Protein AF-W4V6Q7-F1 (afdb_monomer_lite)

Organism: NCBI:txid1294263

Structure (mmCIF, N/CA/C/O backbone):
data_AF-W4V6Q7-F1
#
_entry.id   AF-W4V6Q7-F1
#
loop_
_atom_site.group_PDB
_atom_site.id
_atom_site.type_symbol
_atom_site.label_atom_id
_atom_site.label_alt_id
_atom_site.label_comp_id
_atom_site.label_asym_id
_atom_site.label_entity_id
_atom_site.label_seq_id
_atom_site.pdbx_PDB_ins_code
_atom_site.Cartn_x
_atom_site.Cartn_y
_atom_site.Cartn_z
_atom_site.occupancy
_atom_site.B_iso_or_equiv
_atom_site.auth_seq_id
_atom_site.auth_comp_id
_atom_site.auth_asym_id
_atom_site.auth_atom_id
_atom_site.pdbx_PDB_model_num
ATOM 1 N N . MET A 1 1 ? 5.936 9.365 1.065 1.00 53.38 1 MET A N 1
ATOM 2 C CA . MET A 1 1 ? 4.596 8.829 1.411 1.00 53.38 1 MET A CA 1
ATOM 3 C C . MET A 1 1 ? 3.678 10.011 1.688 1.00 53.38 1 MET A C 1
ATOM 5 O O . MET A 1 1 ? 4.087 10.889 2.436 1.00 53.38 1 MET A O 1
ATOM 9 N N . MET A 1 2 ? 2.528 10.118 1.012 1.00 54.78 2 MET A N 1
ATOM 10 C CA . MET A 1 2 ? 1.636 11.269 1.183 1.00 54.78 2 MET A CA 1
ATOM 11 C C . MET A 1 2 ? 0.735 11.016 2.389 1.00 54.78 2 MET A C 1
ATOM 13 O O . MET A 1 2 ? -0.031 10.058 2.404 1.00 54.78 2 MET A O 1
ATOM 17 N N . TYR A 1 3 ? 0.857 11.865 3.404 1.00 64.44 3 TYR A N 1
ATOM 18 C CA . TYR A 1 3 ? -0.035 11.865 4.551 1.00 64.44 3 TYR A CA 1
ATOM 19 C C . TYR A 1 3 ? -0.760 13.193 4.582 1.00 64.44 3 TYR A C 1
ATOM 21 O O . TYR A 1 3 ? -0.134 14.250 4.492 1.00 64.44 3 TYR A O 1
ATOM 29 N N . ILE A 1 4 ? -2.073 13.140 4.754 1.00 65.94 4 ILE A N 1
ATOM 30 C CA . ILE A 1 4 ? -2.846 14.342 5.036 1.00 65.94 4 ILE A CA 1
ATOM 31 C C . ILE A 1 4 ? -3.014 14.415 6.546 1.00 65.94 4 ILE A C 1
ATOM 33 O O . ILE A 1 4 ? -3.521 13.481 7.176 1.00 65.94 4 ILE A O 1
ATOM 37 N N . LYS A 1 5 ? -2.567 15.526 7.134 1.00 77.50 5 LYS A N 1
ATOM 38 C CA . LYS A 1 5 ? -2.878 15.844 8.524 1.00 77.50 5 LYS A CA 1
ATOM 39 C C . LYS A 1 5 ? -4.375 16.133 8.608 1.00 77.50 5 LYS A C 1
ATOM 41 O O . LYS A 1 5 ? -4.856 17.073 7.983 1.00 77.50 5 LYS A O 1
ATOM 46 N N . ALA A 1 6 ? -5.093 15.335 9.382 1.00 77.88 6 ALA A N 1
ATOM 47 C CA . ALA A 1 6 ? -6.516 15.504 9.632 1.00 77.88 6 ALA A CA 1
ATOM 48 C C . ALA A 1 6 ? -6.781 15.622 11.133 1.00 77.88 6 ALA A C 1
ATOM 50 O O . ALA A 1 6 ? -5.954 15.227 11.955 1.00 77.88 6 ALA A O 1
ATOM 51 N N . ILE A 1 7 ? -7.949 16.148 11.496 1.00 83.62 7 ILE A N 1
ATOM 52 C CA . ILE A 1 7 ? -8.438 16.137 12.874 1.00 83.62 7 ILE A CA 1
ATOM 53 C C . ILE A 1 7 ? -9.648 15.209 12.915 1.00 83.62 7 ILE A C 1
ATOM 55 O O . ILE A 1 7 ? -10.677 15.510 12.318 1.00 83.62 7 ILE A O 1
ATOM 59 N N . ILE A 1 8 ? -9.524 14.079 13.611 1.00 79.69 8 ILE A N 1
ATOM 60 C CA . ILE A 1 8 ? -10.629 13.141 13.854 1.00 79.69 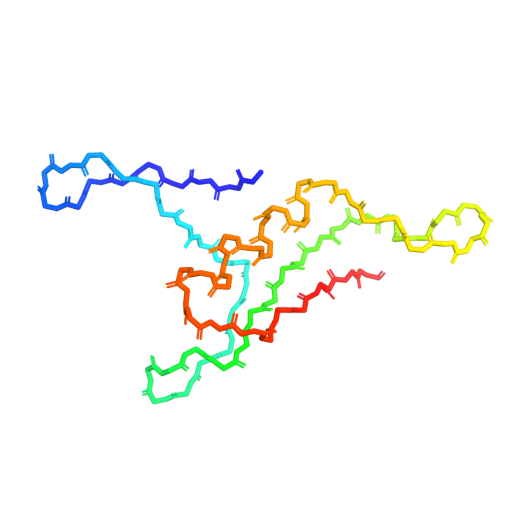8 ILE A CA 1
ATOM 61 C C . ILE A 1 8 ? -10.870 13.107 15.359 1.00 79.69 8 ILE A C 1
ATOM 63 O O . ILE A 1 8 ? -9.940 12.877 16.131 1.00 79.69 8 ILE A O 1
ATOM 67 N N . ASN A 1 9 ? -12.109 13.369 15.784 1.00 86.25 9 ASN A N 1
ATOM 68 C CA . ASN A 1 9 ? -12.502 13.429 17.198 1.00 86.25 9 ASN A CA 1
ATOM 69 C C . ASN A 1 9 ? -11.594 14.351 18.041 1.00 86.25 9 ASN A C 1
ATOM 71 O O . ASN A 1 9 ? -11.180 13.998 19.144 1.00 86.25 9 ASN A O 1
ATOM 75 N N . GLY A 1 10 ? -11.220 15.512 17.491 1.00 88.88 10 GLY A N 1
ATOM 76 C CA . GLY A 1 10 ? -10.363 16.496 18.166 1.00 88.88 10 GLY A CA 1
ATOM 77 C C . GLY A 1 10 ? -8.878 16.120 18.259 1.00 88.88 10 GLY A C 1
ATOM 78 O O . GLY A 1 10 ? -8.103 16.871 18.846 1.00 88.88 10 GLY A O 1
ATOM 79 N N . LYS A 1 11 ? -8.450 14.992 17.676 1.00 88.00 11 LYS A N 1
ATOM 80 C CA . LYS A 1 11 ? -7.046 14.559 17.663 1.00 88.00 11 LYS A CA 1
ATOM 81 C C . LYS A 1 11 ? -6.439 14.696 16.275 1.00 88.00 11 LYS A C 1
ATOM 83 O O . LYS A 1 11 ? -7.046 14.291 15.285 1.00 88.00 11 LYS A O 1
ATOM 88 N N . ASN A 1 12 ? -5.211 15.214 16.225 1.00 84.19 12 ASN A N 1
ATOM 89 C CA . ASN A 1 12 ? -4.397 15.160 15.015 1.00 84.19 12 ASN A CA 1
ATOM 90 C C . ASN A 1 12 ? -4.154 13.696 14.646 1.00 84.19 12 ASN A C 1
ATOM 92 O O . ASN A 1 12 ? -3.669 12.915 15.464 1.00 84.19 12 ASN A O 1
ATOM 96 N N . THR A 1 13 ? -4.477 13.347 13.413 1.00 79.19 13 THR A N 1
ATOM 97 C CA . THR A 1 13 ? -4.253 12.024 12.852 1.00 79.19 13 THR 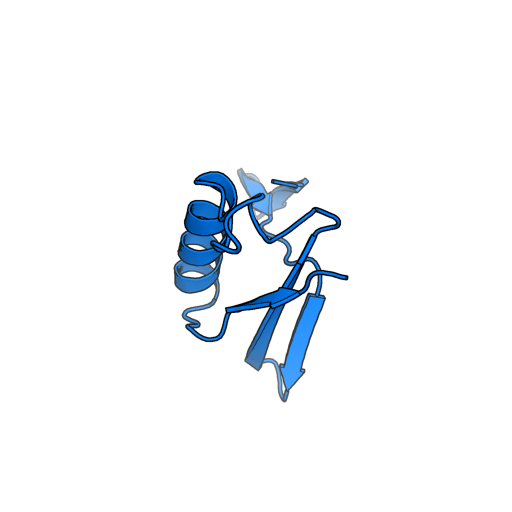A CA 1
ATOM 98 C C . THR A 1 13 ? -3.649 12.148 11.463 1.00 79.19 13 THR A C 1
ATOM 100 O O . THR A 1 13 ? -3.827 13.157 10.775 1.00 79.19 13 THR A O 1
ATOM 103 N N . PHE A 1 14 ? -2.929 11.113 11.052 1.00 79.00 14 PHE A N 1
ATOM 104 C CA . PHE A 1 14 ? -2.451 10.981 9.688 1.00 79.00 14 PHE A CA 1
ATOM 105 C C . PHE A 1 14 ? -3.413 10.075 8.932 1.00 79.00 14 PHE A C 1
ATOM 107 O O . PHE A 1 14 ? -3.587 8.906 9.280 1.00 79.00 14 PHE A O 1
ATOM 114 N N . LEU A 1 15 ? -4.046 10.618 7.895 1.00 74.50 15 LEU A N 1
ATOM 115 C CA . LEU A 1 15 ? -4.826 9.804 6.975 1.00 74.50 15 LEU A CA 1
ATOM 116 C C . LEU A 1 15 ? -3.872 9.099 6.015 1.00 74.50 15 LEU A C 1
ATOM 118 O O . LEU A 1 15 ? -3.162 9.744 5.243 1.00 74.50 15 LEU A O 1
ATOM 122 N N . LEU A 1 16 ? -3.879 7.769 6.077 1.00 76.62 16 LEU A N 1
ATOM 123 C CA . LEU A 1 16 ? -3.330 6.919 5.031 1.00 76.62 16 LEU A CA 1
ATOM 124 C C . LEU A 1 16 ? -4.363 6.793 3.919 1.00 76.62 16 LEU A C 1
ATOM 126 O O . LEU A 1 16 ? -5.426 6.206 4.124 1.00 76.62 16 LEU A O 1
ATOM 130 N N . ILE A 1 17 ? -4.031 7.348 2.760 1.00 80.88 17 ILE A N 1
ATOM 131 C CA . ILE A 1 17 ? -4.882 7.331 1.576 1.00 80.88 17 ILE A CA 1
ATOM 132 C C . ILE A 1 17 ? -4.112 6.585 0.482 1.00 80.88 17 ILE A C 1
ATOM 134 O O . ILE A 1 17 ? -3.029 7.042 0.114 1.00 80.88 17 ILE A O 1
ATOM 138 N N . PRO A 1 18 ? -4.610 5.432 0.000 1.00 81.25 18 PRO A N 1
ATOM 139 C CA . PRO A 1 18 ? -4.007 4.751 -1.139 1.00 81.25 18 PRO A CA 1
ATOM 140 C C . PRO A 1 18 ? -4.196 5.565 -2.423 1.00 81.25 18 PRO A C 1
ATOM 142 O O . PRO A 1 18 ? -5.178 6.296 -2.542 1.00 81.25 18 PRO A O 1
ATOM 145 N N . ASP A 1 19 ? -3.304 5.391 -3.402 1.00 84.69 19 ASP A N 1
ATOM 146 C CA . ASP A 1 19 ? -3.416 6.090 -4.693 1.00 84.69 19 ASP A CA 1
ATOM 147 C C . ASP A 1 19 ? -4.712 5.694 -5.418 1.00 84.69 19 ASP A C 1
ATOM 149 O O . ASP A 1 19 ? -5.409 6.536 -5.983 1.00 84.69 19 ASP A O 1
ATOM 153 N N . MET A 1 20 ? -5.067 4.406 -5.358 1.00 88.44 20 MET A N 1
ATOM 154 C CA . MET A 1 20 ? -6.340 3.882 -5.840 1.0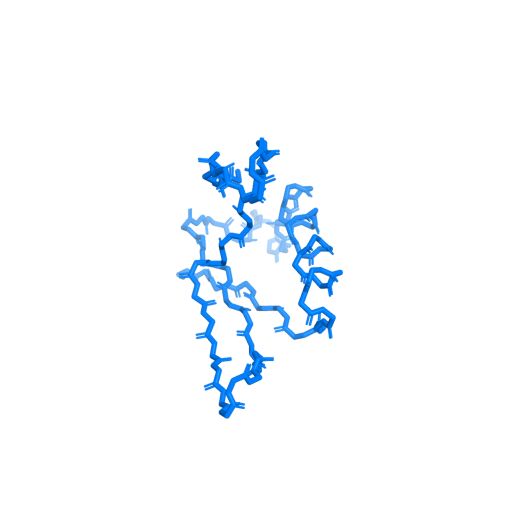0 88.44 20 MET A CA 1
ATOM 155 C C . MET A 1 20 ? -6.748 2.638 -5.042 1.00 88.44 20 MET A C 1
ATOM 157 O O . MET A 1 20 ? -5.910 1.869 -4.565 1.00 88.44 20 MET A O 1
ATOM 161 N N . SER A 1 21 ? -8.054 2.411 -4.907 1.00 88.50 21 SER A N 1
ATOM 162 C CA . SER A 1 21 ? -8.590 1.179 -4.327 1.00 88.50 21 SER A CA 1
ATOM 163 C C . SER A 1 21 ? -9.782 0.663 -5.127 1.00 88.50 21 SER A C 1
ATOM 165 O O . SER A 1 21 ? -10.550 1.445 -5.686 1.00 88.50 21 SER A O 1
ATOM 167 N N . LEU A 1 22 ? -9.926 -0.660 -5.179 1.00 89.25 22 LEU A N 1
ATOM 168 C CA . LEU A 1 22 ? -11.128 -1.337 -5.650 1.00 89.25 22 LEU A CA 1
ATOM 169 C C . LEU A 1 22 ? -11.952 -1.724 -4.427 1.00 89.25 22 LEU A C 1
ATOM 171 O O . LEU A 1 22 ? -11.459 -2.450 -3.565 1.00 89.25 22 LEU A O 1
ATOM 175 N N . ALA A 1 23 ? -13.203 -1.277 -4.368 1.00 88.88 23 ALA A N 1
ATOM 176 C CA . ALA A 1 23 ? -14.117 -1.600 -3.280 1.00 88.88 23 ALA A CA 1
ATOM 177 C C . ALA A 1 23 ? -15.435 -2.176 -3.810 1.00 88.88 23 ALA A C 1
ATOM 179 O O . ALA A 1 23 ? -15.885 -1.831 -4.906 1.00 88.88 23 ALA A O 1
ATOM 180 N N . ARG A 1 24 ? -16.065 -3.052 -3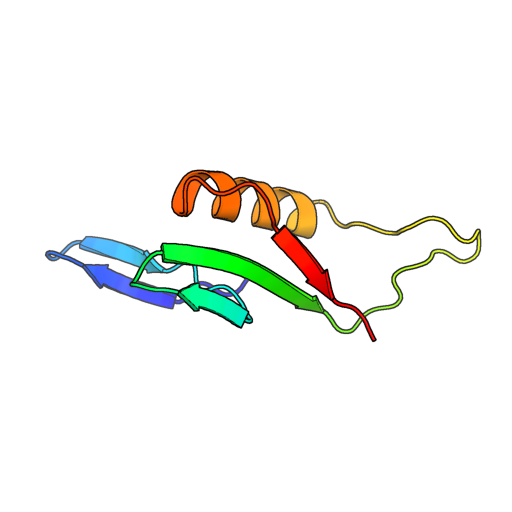.026 1.00 90.25 24 ARG A N 1
ATOM 181 C CA . ARG A 1 24 ? -17.396 -3.615 -3.290 1.00 90.25 24 ARG A CA 1
ATOM 182 C C . ARG A 1 24 ? -18.146 -3.726 -1.972 1.00 90.25 24 ARG A C 1
ATOM 184 O O . ARG A 1 24 ? -17.606 -4.269 -1.023 1.00 90.25 24 ARG A O 1
ATOM 191 N N . ASN A 1 25 ? -19.393 -3.254 -1.926 1.00 89.38 25 ASN A N 1
ATOM 192 C CA . ASN A 1 25 ? -20.248 -3.340 -0.733 1.00 89.38 25 ASN A CA 1
ATOM 193 C C . ASN A 1 25 ? -19.576 -2.800 0.549 1.00 89.38 25 ASN A C 1
ATOM 195 O O . ASN A 1 25 ? -19.729 -3.382 1.613 1.00 89.38 25 ASN A O 1
ATOM 199 N N . ASN A 1 26 ? -18.840 -1.689 0.436 1.00 83.56 26 ASN A N 1
ATOM 200 C CA . ASN A 1 26 ? -18.022 -1.066 1.492 1.00 83.56 26 ASN A CA 1
ATOM 201 C C . ASN A 1 26 ? -16.765 -1.836 1.934 1.00 83.56 26 ASN A C 1
ATOM 203 O O . ASN A 1 26 ? -16.001 -1.304 2.738 1.00 83.56 26 ASN A O 1
ATOM 207 N N . ASP A 1 27 ? -16.488 -3.003 1.357 1.00 84.56 27 ASP A N 1
ATOM 208 C CA . ASP A 1 27 ? -15.251 -3.738 1.598 1.00 84.56 27 ASP A CA 1
ATOM 209 C C . ASP A 1 27 ? -14.187 -3.359 0.567 1.00 84.56 27 ASP A C 1
ATOM 211 O O . ASP A 1 27 ? -14.433 -3.355 -0.645 1.00 84.56 27 ASP A O 1
ATOM 215 N N . VAL A 1 28 ? -12.979 -3.051 1.043 1.00 84.00 28 VAL A N 1
ATOM 216 C CA . VAL A 1 28 ? -11.815 -2.829 0.179 1.00 84.00 28 VAL A CA 1
ATOM 217 C C . VAL A 1 28 ? -11.305 -4.189 -0.298 1.00 84.00 28 VAL A C 1
ATOM 219 O O . VAL A 1 28 ? -10.882 -5.012 0.505 1.00 84.00 28 VAL A O 1
ATOM 222 N N . LEU A 1 29 ? -11.350 -4.415 -1.611 1.00 86.44 29 LEU A N 1
ATOM 223 C CA . LEU A 1 29 ? -10.946 -5.657 -2.277 1.00 86.44 29 LEU A CA 1
ATOM 224 C C . LEU A 1 29 ? -9.552 -5.593 -2.900 1.00 86.44 29 LEU A C 1
ATOM 226 O O . LEU A 1 29 ? -8.987 -6.628 -3.239 1.00 86.44 29 LEU A O 1
ATOM 230 N N . MET A 1 30 ? -9.027 -4.400 -3.163 1.00 88.00 30 MET A N 1
ATOM 231 C CA . MET A 1 30 ? -7.664 -4.236 -3.660 1.00 88.00 30 MET A CA 1
ATOM 232 C C . MET A 1 30 ? -7.178 -2.821 -3.408 1.00 88.00 30 MET A C 1
ATOM 234 O O . MET A 1 30 ? -7.949 -1.866 -3.505 1.00 88.00 30 MET A O 1
ATOM 238 N N . ILE A 1 31 ? -5.885 -2.688 -3.139 1.00 88.31 31 ILE A N 1
ATOM 239 C CA . ILE A 1 31 ? -5.199 -1.400 -3.109 1.00 88.31 31 ILE A CA 1
ATOM 240 C C . ILE A 1 31 ? -4.136 -1.409 -4.199 1.00 88.31 31 ILE A C 1
ATOM 242 O O . ILE A 1 31 ? -3.312 -2.325 -4.263 1.00 88.31 31 ILE A O 1
ATOM 246 N N . PHE A 1 32 ? -4.151 -0.372 -5.028 1.00 86.56 32 PHE A N 1
ATOM 247 C CA . PHE A 1 32 ? -3.132 -0.119 -6.033 1.00 86.56 32 PHE A CA 1
ATOM 248 C C . PHE A 1 32 ? -2.298 1.070 -5.569 1.00 86.56 32 PHE A C 1
ATOM 250 O O . PHE A 1 32 ? -2.826 2.161 -5.348 1.00 86.56 32 PHE A O 1
ATOM 257 N N . ASN A 1 33 ? -0.997 0.849 -5.406 1.00 83.12 33 ASN A N 1
ATOM 258 C CA . ASN A 1 33 ? -0.038 1.928 -5.201 1.00 83.12 33 ASN A CA 1
ATOM 259 C C . ASN A 1 33 ? 0.728 2.110 -6.513 1.00 83.12 33 ASN A C 1
ATOM 261 O O . ASN A 1 33 ? 1.513 1.240 -6.900 1.00 83.12 33 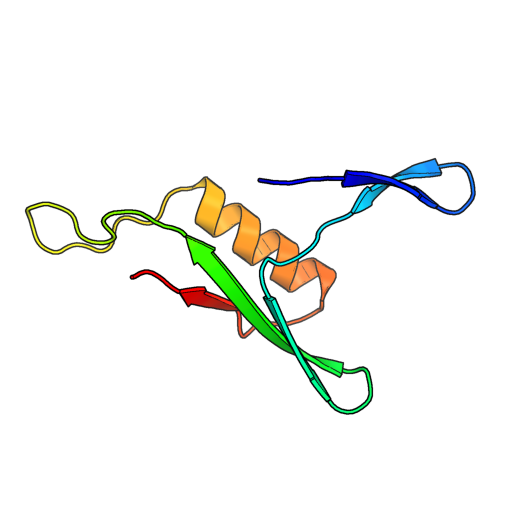ASN A O 1
ATOM 265 N N . ALA A 1 34 ? 0.461 3.215 -7.200 1.00 83.38 34 ALA A N 1
ATOM 266 C CA . ALA A 1 34 ? 1.022 3.503 -8.509 1.00 83.38 34 ALA A CA 1
ATOM 267 C C . ALA A 1 34 ? 2.253 4.398 -8.361 1.00 83.38 34 ALA A C 1
ATOM 269 O O . ALA A 1 34 ? 2.247 5.371 -7.606 1.00 83.38 34 ALA A O 1
ATOM 270 N N . LYS A 1 35 ? 3.332 4.079 -9.073 1.00 81.31 35 LYS A N 1
ATOM 271 C CA . LYS A 1 35 ? 4.569 4.858 -8.996 1.00 81.31 35 LYS A CA 1
ATOM 272 C C . LYS A 1 35 ? 5.220 4.946 -10.361 1.00 81.31 35 LYS A C 1
ATOM 274 O O . LYS A 1 35 ? 5.385 3.941 -11.038 1.00 81.31 35 LYS A O 1
ATOM 279 N N . TYR A 1 36 ? 5.606 6.157 -10.746 1.00 79.00 36 TYR A N 1
ATOM 280 C CA . TYR A 1 36 ? 6.387 6.380 -11.954 1.00 79.00 36 TYR A CA 1
ATOM 281 C C . TYR A 1 36 ? 7.873 6.235 -11.620 1.00 79.00 36 TYR A C 1
ATOM 283 O O . TYR A 1 36 ? 8.456 7.129 -11.004 1.00 79.00 36 TYR A O 1
ATOM 291 N N . MET A 1 37 ? 8.459 5.085 -11.951 1.00 74.69 37 MET A N 1
ATOM 292 C CA . MET A 1 37 ? 9.889 4.813 -11.792 1.00 74.69 37 MET A CA 1
ATOM 293 C C . MET A 1 37 ? 10.326 3.615 -12.628 1.00 74.69 37 MET A C 1
ATOM 295 O O . MET A 1 37 ? 9.510 2.743 -12.917 1.00 74.69 37 MET A O 1
ATOM 299 N N . GLU A 1 38 ? 11.619 3.545 -12.943 1.00 72.00 38 GLU A N 1
ATOM 300 C CA . GLU A 1 38 ? 12.222 2.310 -13.438 1.00 72.00 38 GLU A CA 1
ATOM 301 C C . GLU A 1 38 ? 12.197 1.254 -12.332 1.00 72.00 38 GLU A C 1
ATOM 303 O O . GLU A 1 38 ? 12.754 1.432 -11.247 1.00 72.00 38 GLU A O 1
ATOM 308 N N . VAL A 1 39 ? 11.477 0.169 -12.600 1.00 74.12 39 VAL A N 1
ATOM 309 C CA . VAL A 1 39 ? 11.245 -0.922 -11.644 1.00 74.12 39 VAL A CA 1
ATOM 310 C C . VAL A 1 39 ? 12.388 -1.915 -11.653 1.00 74.12 39 VAL A C 1
ATOM 312 O O . VAL A 1 39 ? 12.588 -2.624 -10.676 1.00 74.12 39 VAL A O 1
ATOM 315 N N . PHE A 1 40 ? 13.118 -1.993 -12.758 1.00 78.56 40 PHE A N 1
ATOM 316 C CA . PHE A 1 40 ? 14.172 -2.968 -12.957 1.00 78.56 40 PHE A CA 1
ATOM 317 C C . PHE A 1 40 ? 15.528 -2.279 -12.852 1.00 78.56 40 PHE A C 1
ATOM 319 O O . PHE A 1 40 ? 15.719 -1.202 -13.409 1.00 78.56 40 PHE A O 1
ATOM 326 N N . SER A 1 41 ? 16.464 -2.893 -12.130 1.00 77.94 41 SER A N 1
ATOM 327 C CA . SER A 1 41 ? 17.872 -2.510 -12.202 1.00 77.94 41 SER A CA 1
ATOM 328 C C . SER A 1 41 ? 18.435 -2.821 -13.592 1.00 77.94 41 SER A C 1
ATOM 330 O O . SER A 1 41 ? 17.833 -3.575 -14.360 1.00 77.94 41 SER A O 1
ATOM 332 N N . GLU A 1 42 ? 19.634 -2.318 -13.888 1.00 77.62 42 GLU A N 1
ATOM 333 C CA . GLU A 1 42 ? 20.372 -2.672 -15.114 1.00 77.62 42 GLU A CA 1
ATOM 334 C C . GLU A 1 42 ? 20.561 -4.197 -15.279 1.00 77.62 42 GLU A C 1
ATOM 336 O O . GLU A 1 42 ? 20.690 -4.701 -16.390 1.00 77.62 42 GLU A O 1
ATOM 341 N N . GLU A 1 43 ? 20.513 -4.946 -14.174 1.00 83.06 43 GLU A N 1
ATOM 342 C CA . GLU A 1 43 ? 20.642 -6.408 -14.115 1.00 83.06 43 GLU A CA 1
ATOM 343 C C . GLU A 1 43 ? 19.292 -7.146 -14.236 1.00 83.06 43 GLU A C 1
ATOM 345 O O . GLU A 1 43 ? 19.247 -8.374 -14.179 1.00 83.06 43 GLU A O 1
ATOM 350 N N . GLY A 1 44 ? 18.176 -6.420 -14.373 1.00 78.12 44 GLY A N 1
ATOM 351 C CA . GLY A 1 44 ? 16.825 -6.982 -14.477 1.00 78.12 44 GLY A CA 1
ATOM 352 C C . GLY A 1 44 ? 16.168 -7.343 -13.140 1.00 78.12 44 GLY A C 1
ATOM 353 O O . GLY A 1 44 ? 15.094 -7.947 -13.127 1.00 78.12 44 GLY A O 1
ATOM 354 N N . ASN A 1 45 ? 16.771 -6.970 -12.007 1.00 80.81 45 ASN A N 1
ATOM 355 C CA . ASN A 1 45 ? 16.195 -7.213 -10.684 1.00 80.81 45 ASN A CA 1
ATOM 356 C C . ASN A 1 45 ? 15.134 -6.162 -10.351 1.00 80.81 45 ASN A C 1
ATOM 358 O O . ASN A 1 45 ? 15.329 -4.978 -10.611 1.00 80.81 45 ASN A O 1
ATOM 362 N N . ILE A 1 46 ? 14.032 -6.575 -9.719 1.00 80.31 46 ILE A N 1
ATOM 363 C CA . ILE A 1 46 ? 13.023 -5.633 -9.222 1.00 80.31 46 ILE A CA 1
ATOM 364 C C . ILE A 1 46 ? 13.642 -4.784 -8.102 1.00 80.31 46 ILE A C 1
ATOM 366 O O . ILE A 1 46 ? 14.018 -5.297 -7.047 1.00 80.31 46 ILE A O 1
ATOM 370 N N . SER A 1 47 ? 13.692 -3.476 -8.314 1.00 75.62 47 SER A N 1
ATOM 371 C CA . SER A 1 47 ? 14.112 -2.473 -7.346 1.00 75.62 47 SER A CA 1
ATOM 372 C C . SER A 1 47 ? 12.904 -2.008 -6.532 1.00 75.62 47 SER A C 1
ATOM 374 O O . SER A 1 47 ? 12.147 -1.121 -6.930 1.00 75.62 47 SER A O 1
ATOM 376 N N . LEU A 1 48 ? 12.693 -2.640 -5.376 1.00 78.31 48 LEU A N 1
ATOM 377 C CA . LEU A 1 48 ? 11.733 -2.177 -4.373 1.00 78.31 48 LEU A CA 1
ATOM 378 C C . LEU A 1 48 ? 12.457 -1.328 -3.333 1.00 78.31 48 LEU A C 1
ATOM 380 O O . LEU A 1 48 ? 13.419 -1.781 -2.712 1.00 78.31 48 LEU A O 1
ATOM 384 N N . SER A 1 49 ? 11.969 -0.110 -3.096 1.00 81.19 49 SER A N 1
ATOM 385 C CA . SER A 1 49 ? 12.508 0.712 -2.013 1.00 81.19 49 SER A CA 1
ATOM 386 C C . SER A 1 49 ? 11.968 0.260 -0.655 1.00 81.19 49 SER A C 1
ATOM 388 O O . SER A 1 49 ? 10.861 -0.272 -0.542 1.00 81.19 49 SER A O 1
ATOM 390 N N . GLN A 1 50 ? 12.725 0.520 0.409 1.00 84.19 50 GLN A N 1
ATOM 391 C CA . GLN A 1 50 ? 12.284 0.241 1.778 1.00 84.19 50 GLN A CA 1
ATOM 392 C C . GLN A 1 50 ? 10.974 0.979 2.124 1.00 84.19 50 GLN A C 1
ATOM 394 O O . GLN A 1 50 ? 10.097 0.424 2.786 1.00 84.19 50 GLN A O 1
ATOM 399 N N . ASP A 1 51 ? 10.801 2.195 1.600 1.00 83.12 51 ASP A N 1
ATOM 400 C CA . ASP A 1 51 ? 9.569 2.980 1.725 1.00 83.12 51 ASP A CA 1
ATOM 401 C C . ASP A 1 51 ? 8.354 2.279 1.106 1.00 83.12 51 ASP A C 1
ATOM 403 O O . ASP A 1 51 ? 7.247 2.358 1.645 1.00 83.12 51 ASP A O 1
ATOM 407 N N . ASP A 1 52 ? 8.545 1.581 -0.016 1.00 80.75 52 ASP A N 1
ATOM 408 C CA . ASP A 1 52 ? 7.483 0.829 -0.683 1.00 80.75 52 ASP A CA 1
ATOM 409 C C . ASP A 1 52 ? 7.040 -0.358 0.199 1.00 80.75 52 ASP A C 1
ATOM 411 O O . ASP A 1 52 ? 5.841 -0.575 0.399 1.00 80.75 52 ASP A O 1
ATOM 415 N N . VAL A 1 53 ? 7.988 -1.055 0.836 1.00 84.81 53 VAL A N 1
ATOM 416 C CA . VAL A 1 53 ? 7.693 -2.140 1.791 1.00 84.81 53 VAL A CA 1
ATOM 417 C C . VAL A 1 53 ? 6.940 -1.615 3.018 1.00 84.81 53 VAL A C 1
ATOM 419 O O . VAL A 1 53 ? 5.923 -2.190 3.418 1.00 84.81 53 VAL A O 1
ATOM 422 N N . TYR A 1 54 ? 7.383 -0.496 3.600 1.00 87.50 54 TYR A N 1
ATOM 423 C CA . TYR A 1 54 ? 6.703 0.100 4.754 1.00 87.50 54 TYR A CA 1
ATOM 424 C C . TYR A 1 54 ? 5.296 0.591 4.420 1.00 87.50 54 TYR A C 1
ATOM 426 O O . TYR A 1 54 ? 4.374 0.402 5.222 1.00 87.50 54 TYR A O 1
ATOM 434 N N . LYS A 1 55 ? 5.090 1.153 3.226 1.00 81.69 55 LYS A N 1
ATOM 435 C CA . LYS A 1 55 ? 3.752 1.485 2.725 1.00 81.69 55 LYS A CA 1
ATOM 436 C C . LYS A 1 55 ? 2.849 0.257 2.680 1.00 81.69 55 LYS A C 1
ATOM 438 O O . LYS A 1 55 ? 1.735 0.319 3.200 1.00 81.69 55 LYS A O 1
ATOM 443 N N . MET A 1 56 ? 3.322 -0.852 2.106 1.00 84.06 56 MET A N 1
ATOM 444 C CA . MET A 1 56 ? 2.528 -2.080 2.011 1.00 84.06 56 MET A CA 1
ATOM 445 C C . MET A 1 56 ? 2.127 -2.607 3.385 1.00 84.06 56 MET A C 1
ATOM 447 O O . MET A 1 56 ? 0.952 -2.886 3.610 1.00 84.06 56 MET A O 1
ATOM 451 N N . LEU A 1 57 ? 3.081 -2.700 4.312 1.00 88.06 57 LEU A N 1
ATOM 452 C CA . LEU A 1 57 ? 2.804 -3.165 5.669 1.00 88.06 57 LEU A CA 1
ATOM 453 C C . LEU A 1 57 ? 1.802 -2.252 6.388 1.00 88.06 57 LEU A C 1
ATOM 455 O O . LEU A 1 57 ? 0.901 -2.716 7.083 1.00 88.06 57 LEU A O 1
ATOM 459 N N . THR A 1 58 ? 1.928 -0.941 6.201 1.00 86.44 58 THR A N 1
ATOM 460 C CA . THR A 1 58 ? 1.017 0.009 6.844 1.00 86.44 58 THR A CA 1
ATOM 461 C C . THR A 1 58 ? -0.404 -0.128 6.299 1.00 86.44 58 THR A C 1
ATOM 463 O O . THR A 1 58 ? -1.363 -0.137 7.073 1.00 86.44 58 THR A O 1
ATOM 466 N N . TYR A 1 59 ? -0.561 -0.276 4.980 1.00 85.75 59 TYR A N 1
ATOM 467 C CA . TYR A 1 59 ? -1.871 -0.523 4.380 1.00 85.75 59 TYR A CA 1
ATOM 468 C C . TYR A 1 59 ? -2.452 -1.872 4.800 1.00 85.75 59 TYR A C 1
ATOM 470 O O . TYR A 1 59 ? -3.647 -1.936 5.091 1.00 85.75 59 TYR A O 1
ATOM 478 N N . SER A 1 60 ? -1.633 -2.922 4.891 1.00 84.94 60 SER A N 1
ATOM 479 C CA . SER A 1 60 ? -2.138 -4.248 5.243 1.00 84.94 60 SER A CA 1
ATOM 480 C C . SER A 1 60 ? -2.703 -4.294 6.656 1.00 84.94 60 SER A C 1
ATOM 482 O O . SER A 1 60 ? -3.797 -4.818 6.863 1.00 84.94 60 SER A O 1
ATOM 484 N N . ILE A 1 61 ? -2.025 -3.649 7.607 1.00 86.44 61 ILE A N 1
ATOM 485 C CA . ILE A 1 61 ? -2.509 -3.492 8.980 1.00 86.44 61 ILE A CA 1
ATOM 486 C C . ILE A 1 61 ? -3.759 -2.603 9.011 1.00 86.44 61 ILE A C 1
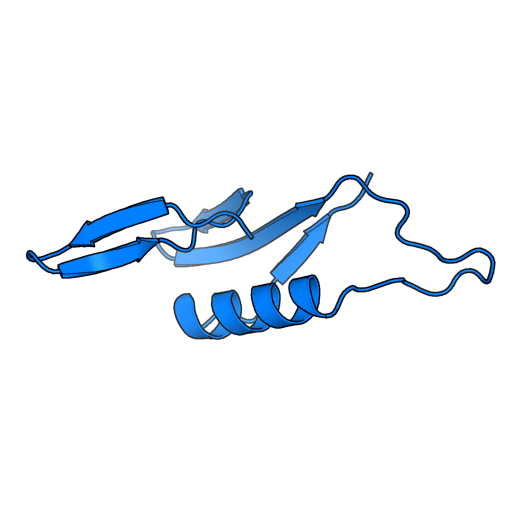ATOM 488 O O . ILE A 1 61 ? -4.748 -2.949 9.654 1.00 86.44 61 ILE A O 1
ATOM 492 N N . ARG A 1 62 ? -3.744 -1.456 8.314 1.00 82.38 62 ARG A N 1
ATOM 493 C CA . ARG A 1 62 ? -4.834 -0.466 8.378 1.00 82.38 62 ARG A CA 1
ATOM 494 C C . ARG A 1 62 ? -6.159 -0.999 7.842 1.00 82.38 62 ARG A C 1
ATOM 496 O O . ARG A 1 62 ? -7.201 -0.698 8.424 1.00 82.38 62 ARG A O 1
ATOM 503 N N . PHE A 1 63 ? -6.108 -1.718 6.727 1.00 78.75 63 PHE A N 1
ATOM 504 C CA . PHE A 1 63 ? -7.289 -2.226 6.033 1.00 78.75 63 PHE A CA 1
ATOM 505 C C . PHE A 1 63 ? -7.575 -3.699 6.348 1.00 78.75 63 PHE A C 1
ATOM 507 O O . PHE A 1 63 ? -8.537 -4.241 5.817 1.00 78.75 63 PHE A O 1
ATOM 514 N N . ASN A 1 64 ? -6.768 -4.335 7.212 1.00 80.38 64 ASN A N 1
ATOM 515 C CA . ASN A 1 64 ? -6.807 -5.777 7.478 1.00 80.38 64 ASN A CA 1
ATOM 516 C C . ASN A 1 64 ? -6.817 -6.592 6.170 1.00 80.38 64 ASN A C 1
ATOM 518 O O . ASN A 1 64 ? -7.664 -7.457 5.948 1.00 80.38 64 ASN A O 1
ATOM 522 N N . PHE A 1 65 ? -5.910 -6.231 5.262 1.00 74.69 65 PHE A N 1
ATOM 523 C CA . PHE A 1 65 ? -5.992 -6.593 3.852 1.00 74.69 65 PHE A CA 1
ATOM 524 C C . PHE A 1 65 ? -4.628 -7.013 3.296 1.00 74.69 65 PHE A C 1
ATOM 526 O O . PHE A 1 65 ? -3.622 -6.381 3.594 1.00 74.69 65 PHE A O 1
ATOM 533 N N . ASN A 1 66 ? -4.554 -8.061 2.473 1.00 77.44 66 ASN A N 1
ATOM 534 C CA . ASN A 1 66 ? -3.270 -8.616 2.010 1.00 77.44 66 ASN A CA 1
ATOM 535 C C . ASN A 1 66 ? -3.045 -8.549 0.489 1.00 77.44 66 ASN A C 1
ATOM 537 O O . ASN A 1 66 ? -1.969 -8.929 0.029 1.00 77.44 66 ASN A O 1
ATOM 541 N N . GLN A 1 67 ? -3.998 -8.033 -0.300 1.00 79.38 67 GLN A N 1
ATOM 542 C CA . GLN A 1 67 ? -3.815 -7.868 -1.749 1.00 79.38 67 GLN A CA 1
ATOM 543 C C . GLN A 1 67 ? -3.473 -6.428 -2.139 1.00 79.38 67 GLN A C 1
ATOM 545 O O . GLN A 1 67 ? -4.302 -5.666 -2.637 1.00 79.38 67 GLN A O 1
ATOM 550 N N . ILE A 1 68 ? -2.213 -6.060 -1.931 1.00 83.88 68 ILE A N 1
ATOM 551 C CA . ILE A 1 68 ? -1.671 -4.771 -2.366 1.00 83.88 68 ILE A CA 1
ATOM 552 C C . ILE A 1 68 ? -0.847 -5.003 -3.630 1.00 83.88 68 ILE A C 1
ATOM 554 O O . ILE A 1 68 ? 0.009 -5.890 -3.662 1.00 83.88 68 ILE A O 1
ATOM 558 N N . LYS A 1 69 ? -1.124 -4.232 -4.681 1.00 84.75 69 LYS A N 1
ATOM 559 C CA . LYS A 1 69 ? -0.430 -4.320 -5.968 1.00 84.75 69 LYS A CA 1
ATOM 560 C C . LYS A 1 69 ? 0.350 -3.039 -6.223 1.00 84.75 69 LYS A C 1
ATOM 562 O O . LYS A 1 69 ? -0.206 -1.944 -6.114 1.00 84.75 69 LYS A O 1
ATOM 567 N N . PHE A 1 70 ? 1.620 -3.185 -6.593 1.00 81.25 70 PHE A N 1
ATOM 568 C CA . PHE A 1 70 ? 2.344 -2.090 -7.216 1.00 81.25 70 PHE A CA 1
ATOM 569 C C . PHE A 1 70 ? 2.023 -2.040 -8.697 1.00 81.25 70 PHE A C 1
ATOM 571 O O . PHE A 1 70 ? 2.013 -3.070 -9.373 1.00 81.25 70 PHE A O 1
ATOM 578 N N . VAL A 1 71 ? 1.747 -0.832 -9.167 1.00 81.81 71 VAL A N 1
ATOM 579 C CA . VAL A 1 71 ? 1.522 -0.557 -10.578 1.00 81.81 71 VAL A CA 1
ATOM 580 C C . VAL A 1 71 ? 2.598 0.417 -11.020 1.00 81.81 71 VAL A C 1
ATOM 582 O O . VAL A 1 71 ? 2.734 1.506 -10.460 1.00 81.81 71 VAL A O 1
ATOM 585 N N . TYR A 1 72 ? 3.360 -0.002 -12.016 1.00 78.75 72 TYR A N 1
ATOM 586 C CA . TYR A 1 72 ? 4.390 0.799 -12.650 1.00 78.75 72 TYR A CA 1
ATOM 587 C C . TYR A 1 72 ? 4.077 0.878 -14.152 1.00 78.75 72 TYR A C 1
ATOM 589 O O . TYR A 1 72 ? 3.442 -0.054 -14.660 1.00 78.75 72 TYR A O 1
ATOM 597 N N . PRO A 1 73 ? 4.438 1.977 -14.833 1.00 72.38 73 PRO A N 1
ATOM 598 C CA . PRO A 1 73 ? 4.354 2.069 -16.287 1.00 72.38 73 PRO A CA 1
ATOM 599 C C . PRO A 1 73 ? 5.239 1.039 -16.993 1.00 72.38 73 PRO A C 1
ATOM 601 O O . PRO A 1 73 ? 6.292 0.674 -16.420 1.00 72.38 73 PRO A O 1
#

InterPro domains:
  IPR019292 Type IV methyl-directed restriction enzyme EcoKMcrBC [PF10117] (9-73)

Foldseek 3Di:
DDWDFDQDPNDTDTDDDAPDFDDDPNATPEGEHEDEDDQADPVRDGDDDPVNVVSQVVVCVVRVDNHYDYHYD

Secondary structure (DSSP, 8-state):
--EEEEEETTEEEEEE--SEEEEETTEEEEEEEE--S--B-TTS-B---HHHHHHHHHHHHHHT---EEEE--

Radius of gyration: 14.43 Å; chains: 1; bounding box: 41×25×34 Å

Sequence (73 aa):
MMYIKAIINGKNTFLLIPDMSLARNNDVLMIFNAKYMEVFSEEGNISLSQDDVYKMLTYSIRFNFNQIKFVYP

pLDDT: mean 80.95, std 6.88, range [53.38, 90.25]